Protein AF-A0A6M0A8C9-F1 (afdb_monomer_lite)

Radius of gyration: 19.2 Å; chains: 1; bounding box: 39×28×50 Å

Sequence (66 aa):
AIEYPPKLSVSQIVNHLKGVSSRLYGAAGYKKPHKTALWSPSYFVASVGGAPLEVLKQYIQNQKSP

Structure (mmCIF, N/CA/C/O backbone):
data_AF-A0A6M0A8C9-F1
#
_entry.id   AF-A0A6M0A8C9-F1
#
loop_
_atom_site.group_PDB
_atom_site.id
_atom_site.type_symbol
_atom_site.label_atom_id
_atom_site.label_alt_id
_atom_site.label_comp_id
_atom_site.label_asym_id
_atom_site.label_entity_id
_atom_site.label_seq_id
_atom_site.pdbx_PDB_ins_code
_atom_site.Cartn_x
_atom_site.Cartn_y
_atom_site.Cartn_z
_atom_site.occupancy
_atom_site.B_iso_or_equiv
_atom_site.auth_seq_id
_atom_site.auth_comp_id
_atom_site.auth_asym_id
_atom_site.auth_atom_id
_atom_site.pdbx_PDB_model_num
ATOM 1 N N . ALA A 1 1 ? -12.238 1.170 -2.832 1.00 76.81 1 ALA A N 1
ATOM 2 C CA . ALA A 1 1 ? -11.617 0.903 -1.519 1.00 76.81 1 ALA A CA 1
ATOM 3 C C . ALA A 1 1 ? -11.028 -0.502 -1.547 1.00 76.81 1 ALA A C 1
ATOM 5 O O . ALA A 1 1 ? -11.497 -1.303 -2.347 1.00 76.81 1 ALA A O 1
ATOM 6 N N . ILE A 1 2 ? -9.991 -0.780 -0.757 1.00 86.00 2 ILE A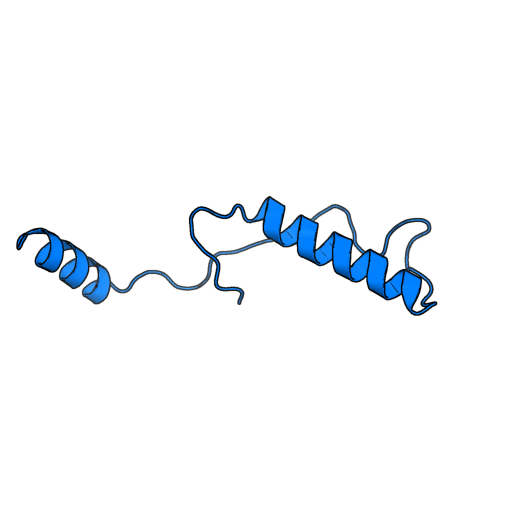 N 1
ATOM 7 C CA . ILE A 1 2 ? -9.421 -2.128 -0.635 1.00 86.00 2 ILE A CA 1
ATOM 8 C C . ILE A 1 2 ? -9.819 -2.652 0.740 1.00 86.00 2 ILE A C 1
ATOM 10 O O . ILE A 1 2 ? -9.531 -1.998 1.741 1.00 86.00 2 ILE A O 1
ATOM 14 N N . GLU A 1 3 ? -10.461 -3.813 0.778 1.00 90.44 3 GLU A N 1
ATOM 15 C CA . GLU A 1 3 ? -10.655 -4.580 2.004 1.00 90.44 3 GLU A CA 1
ATOM 16 C C . GLU A 1 3 ? -9.457 -5.508 2.187 1.00 90.44 3 GLU A C 1
ATOM 18 O O . GLU A 1 3 ? -8.996 -6.147 1.239 1.00 90.44 3 GLU A O 1
ATOM 23 N N . TYR A 1 4 ? -8.904 -5.543 3.393 1.00 90.44 4 TYR A N 1
ATOM 24 C CA . TYR A 1 4 ? -7.719 -6.334 3.691 1.00 90.44 4 TYR A CA 1
ATOM 25 C C . TYR A 1 4 ? -7.771 -6.858 5.128 1.00 90.44 4 TYR A C 1
ATOM 27 O O . TYR A 1 4 ? -8.391 -6.230 5.991 1.00 90.44 4 TYR A O 1
ATOM 35 N N . PRO A 1 5 ? -7.121 -8.000 5.415 1.00 92.44 5 PRO A N 1
ATOM 36 C CA . PRO A 1 5 ? -7.043 -8.513 6.774 1.00 92.44 5 PRO A CA 1
ATOM 37 C C . PRO A 1 5 ? -6.365 -7.497 7.706 1.00 92.44 5 PRO A C 1
ATOM 39 O O . PRO A 1 5 ? -5.305 -6.980 7.354 1.00 92.44 5 PRO A O 1
ATOM 42 N N . PRO A 1 6 ? -6.874 -7.272 8.929 1.00 89.19 6 PRO A N 1
ATOM 43 C CA . PRO A 1 6 ? -6.344 -6.245 9.832 1.00 89.19 6 PRO A CA 1
ATOM 44 C C . PRO A 1 6 ? -4.900 -6.508 10.287 1.00 89.19 6 PRO A C 1
ATOM 46 O O . PRO A 1 6 ? -4.202 -5.588 10.698 1.00 89.19 6 PRO A O 1
ATOM 49 N N . LYS A 1 7 ? -4.431 -7.761 10.208 1.00 94.38 7 LYS A N 1
ATOM 50 C CA . LYS A 1 7 ? -3.039 -8.134 10.512 1.00 94.38 7 LYS A CA 1
ATOM 51 C C . LYS A 1 7 ? -2.062 -7.811 9.378 1.00 94.38 7 LYS A C 1
ATOM 53 O O . LYS A 1 7 ? -0.854 -7.843 9.600 1.00 94.38 7 LYS A O 1
ATOM 58 N N . LEU A 1 8 ? -2.556 -7.551 8.168 1.00 94.75 8 LEU A N 1
ATOM 59 C CA . LEU A 1 8 ? -1.715 -7.229 7.024 1.00 94.75 8 LEU A CA 1
ATOM 60 C C . LEU A 1 8 ? -1.443 -5.726 7.002 1.00 94.75 8 LEU A C 1
ATOM 62 O O . LEU A 1 8 ? -2.368 -4.918 6.951 1.00 94.75 8 LEU A O 1
ATOM 66 N N . SER A 1 9 ? -0.167 -5.341 7.031 1.00 95.50 9 SER A N 1
ATOM 67 C CA . SER A 1 9 ? 0.181 -3.922 7.042 1.00 95.50 9 SER A CA 1
ATOM 68 C C . SER A 1 9 ? -0.122 -3.250 5.699 1.00 95.50 9 SER A C 1
ATOM 70 O O . SER A 1 9 ? 0.137 -3.791 4.620 1.00 95.50 9 SER A O 1
ATOM 72 N N . VAL A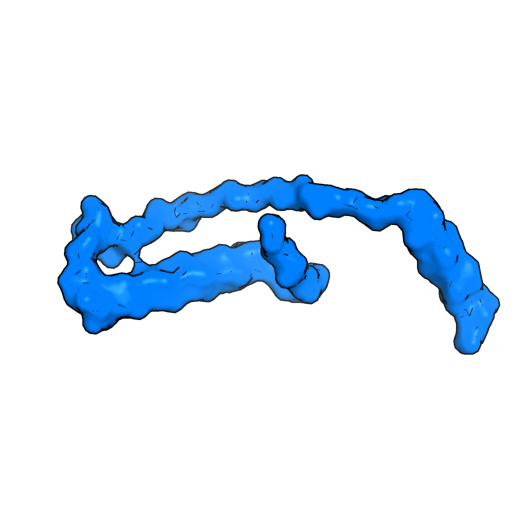 1 10 ? -0.610 -2.010 5.768 1.00 94.56 10 VAL A N 1
ATOM 73 C CA . VAL A 1 10 ? -0.887 -1.177 4.589 1.00 94.56 10 VAL A CA 1
ATOM 74 C C . VAL A 1 10 ? 0.371 -0.971 3.739 1.00 94.56 10 VAL A C 1
ATOM 76 O O . VAL A 1 10 ? 0.307 -1.023 2.512 1.00 94.56 10 VAL A O 1
ATOM 79 N N . SER A 1 11 ? 1.531 -0.789 4.374 1.00 95.50 11 SER A N 1
ATOM 80 C CA . SER A 1 11 ? 2.803 -0.596 3.672 1.00 95.50 11 SER A CA 1
ATOM 81 C C . SER A 1 11 ? 3.185 -1.815 2.828 1.00 95.50 11 SER A C 1
ATOM 83 O O . SER A 1 11 ? 3.604 -1.651 1.682 1.00 95.50 11 SER A O 1
ATOM 85 N N . GLN A 1 12 ? 2.988 -3.036 3.341 1.00 96.50 12 GLN A N 1
ATOM 86 C CA . GLN A 1 12 ? 3.219 -4.266 2.579 1.00 96.50 12 GLN A CA 1
ATOM 87 C C . GLN A 1 12 ? 2.299 -4.351 1.363 1.00 96.50 12 GLN A C 1
ATOM 89 O O . GLN A 1 12 ? 2.784 -4.639 0.269 1.00 96.50 12 GLN A O 1
ATOM 94 N N . ILE A 1 13 ? 1.007 -4.051 1.531 1.00 96.00 13 ILE A N 1
ATOM 95 C CA . ILE A 1 13 ? 0.025 -4.062 0.434 1.00 96.00 13 ILE A CA 1
ATOM 96 C C . ILE A 1 13 ? 0.465 -3.098 -0.670 1.00 96.00 13 ILE A C 1
ATOM 98 O O . ILE A 1 13 ? 0.594 -3.488 -1.832 1.00 96.00 13 ILE A O 1
ATOM 102 N N . VAL A 1 14 ? 0.754 -1.847 -0.306 1.00 96.88 14 VAL A N 1
ATOM 103 C CA . VAL A 1 14 ? 1.146 -0.807 -1.262 1.00 96.88 14 VAL A CA 1
ATOM 104 C C . VAL A 1 14 ? 2.459 -1.154 -1.967 1.00 96.88 14 VAL A C 1
ATOM 106 O O . VAL A 1 14 ? 2.554 -1.006 -3.188 1.00 96.88 14 VAL A O 1
ATOM 109 N N . ASN A 1 15 ? 3.454 -1.661 -1.235 1.00 96.31 15 ASN A N 1
ATOM 110 C CA . ASN A 1 15 ? 4.725 -2.097 -1.816 1.00 96.31 15 ASN A CA 1
ATOM 111 C C . ASN A 1 15 ? 4.524 -3.227 -2.828 1.00 96.31 15 ASN A C 1
ATOM 113 O O . ASN A 1 15 ? 5.104 -3.187 -3.915 1.00 96.31 15 ASN A O 1
ATOM 117 N N . HIS A 1 16 ? 3.677 -4.20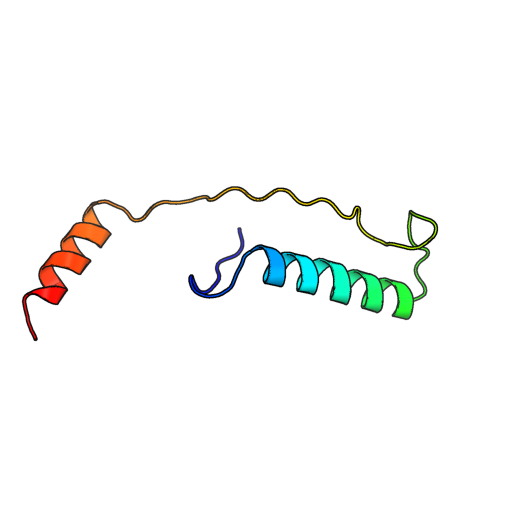5 -2.503 1.00 96.62 16 HIS A N 1
ATOM 118 C CA . HIS A 1 16 ? 3.394 -5.320 -3.399 1.00 96.62 16 HIS A CA 1
ATOM 119 C C . HIS A 1 16 ? 2.691 -4.841 -4.672 1.00 96.62 16 HIS A C 1
ATOM 121 O O . HIS A 1 16 ? 3.143 -5.145 -5.777 1.00 96.62 16 HIS A O 1
ATOM 127 N N . LEU A 1 17 ? 1.646 -4.018 -4.532 1.00 96.62 17 LEU A N 1
ATOM 128 C CA . LEU A 1 17 ? 0.902 -3.468 -5.666 1.00 96.62 17 LEU A CA 1
ATOM 129 C C . LEU A 1 17 ? 1.800 -2.636 -6.587 1.00 96.62 17 LEU A C 1
ATOM 131 O O . LEU A 1 17 ? 1.831 -2.871 -7.798 1.00 96.62 17 LEU A O 1
ATOM 135 N N . LYS A 1 18 ? 2.574 -1.695 -6.034 1.00 96.38 18 LYS A N 1
ATOM 136 C CA . LYS A 1 18 ? 3.463 -0.820 -6.818 1.00 96.38 18 LYS A CA 1
ATOM 137 C C . LYS A 1 18 ? 4.617 -1.602 -7.449 1.00 96.38 18 LYS A C 1
ATOM 139 O O . LYS A 1 18 ? 4.967 -1.351 -8.601 1.00 96.38 18 LYS A O 1
ATOM 144 N N . GLY A 1 19 ? 5.190 -2.564 -6.726 1.00 96.19 19 GLY A N 1
ATOM 145 C CA . GLY A 1 19 ? 6.293 -3.394 -7.208 1.00 96.19 19 GLY A CA 1
ATOM 146 C C . GLY A 1 19 ? 5.878 -4.325 -8.347 1.00 96.19 19 GLY A C 1
ATOM 147 O O . GLY A 1 19 ? 6.490 -4.301 -9.418 1.00 96.19 19 GLY A O 1
ATOM 148 N N . VAL A 1 20 ? 4.811 -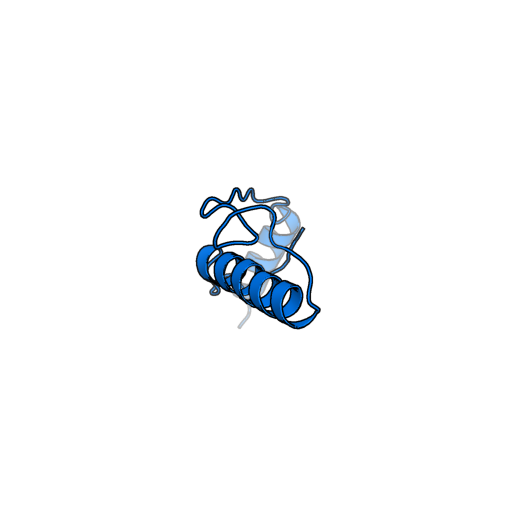5.106 -8.144 1.00 97.38 20 VAL A N 1
ATOM 149 C CA . VAL A 1 20 ? 4.313 -6.063 -9.145 1.00 97.38 20 VAL A CA 1
ATOM 150 C C . VAL A 1 20 ? 3.843 -5.335 -10.399 1.00 97.38 20 VAL A C 1
ATOM 152 O O . VAL A 1 20 ? 4.268 -5.699 -11.494 1.00 97.38 20 VAL A O 1
ATOM 155 N N . SER A 1 21 ? 3.052 -4.267 -10.260 1.00 96.50 21 SER A N 1
ATOM 156 C CA . SER A 1 21 ? 2.600 -3.483 -11.419 1.00 96.50 21 SER A CA 1
ATOM 157 C C . SER A 1 21 ? 3.767 -2.857 -12.188 1.00 96.50 21 SER A C 1
ATOM 159 O O . SER A 1 21 ? 3.803 -2.963 -13.408 1.00 96.50 21 SER A O 1
ATOM 161 N N . SER A 1 22 ? 4.774 -2.292 -11.510 1.00 95.62 22 SER A N 1
ATOM 162 C CA . SER A 1 22 ? 5.981 -1.748 -12.158 1.00 95.62 22 SER A CA 1
ATOM 163 C C . SER A 1 22 ? 6.765 -2.811 -12.937 1.00 95.62 22 SER A C 1
ATOM 165 O O . SER A 1 22 ? 7.269 -2.530 -14.030 1.00 95.62 22 SER A O 1
ATOM 167 N N . ARG A 1 23 ? 6.859 -4.036 -12.398 1.00 95.00 23 ARG A N 1
ATOM 168 C CA . ARG A 1 23 ? 7.523 -5.164 -13.068 1.00 95.00 23 ARG A CA 1
ATOM 169 C C . ARG A 1 23 ? 6.743 -5.622 -14.297 1.00 95.00 23 ARG A C 1
ATOM 171 O O . ARG A 1 23 ? 7.338 -5.750 -15.361 1.00 95.00 23 ARG A O 1
ATOM 178 N N . LEU A 1 24 ? 5.434 -5.837 -14.157 1.00 96.69 24 LEU A N 1
ATOM 179 C CA . LEU A 1 24 ? 4.570 -6.266 -15.262 1.00 96.69 24 LEU A CA 1
ATOM 180 C C . LEU A 1 24 ? 4.513 -5.216 -16.375 1.00 96.69 24 LEU A C 1
ATOM 182 O O . LEU A 1 24 ? 4.606 -5.563 -17.546 1.00 96.69 24 LEU A O 1
ATOM 186 N N . TYR A 1 25 ? 4.455 -3.934 -16.014 1.00 95.94 25 TYR A N 1
ATOM 187 C CA . TYR A 1 25 ? 4.480 -2.827 -16.967 1.00 95.94 25 TYR A CA 1
ATOM 188 C C . TYR A 1 25 ? 5.765 -2.813 -17.805 1.00 95.94 25 TYR A C 1
ATOM 190 O O . TYR A 1 25 ? 5.713 -2.661 -19.022 1.00 95.94 25 TYR A O 1
ATOM 198 N N . GLY A 1 26 ? 6.918 -3.030 -17.162 1.00 93.38 26 GLY A N 1
ATOM 199 C CA . GLY A 1 26 ? 8.194 -3.162 -17.867 1.00 93.38 26 GLY A CA 1
ATOM 200 C C . GLY A 1 26 ? 8.267 -4.416 -18.742 1.00 93.38 26 GLY A C 1
ATOM 201 O O . GLY A 1 26 ? 8.750 -4.340 -19.866 1.00 93.38 26 GLY A O 1
ATOM 202 N N . ALA A 1 27 ? 7.754 -5.551 -18.258 1.00 95.06 27 ALA A N 1
ATOM 203 C CA . ALA A 1 27 ? 7.718 -6.804 -19.016 1.00 95.06 27 ALA A CA 1
ATOM 204 C C . ALA A 1 27 ? 6.827 -6.718 -20.268 1.00 95.06 27 ALA A C 1
ATOM 206 O O . ALA A 1 27 ? 7.129 -7.345 -21.277 1.00 95.06 27 ALA A O 1
ATOM 207 N N . ALA A 1 28 ? 5.774 -5.900 -20.229 1.00 96.44 28 ALA A N 1
ATOM 208 C CA . ALA A 1 28 ? 4.924 -5.605 -21.380 1.00 96.44 28 ALA A CA 1
ATOM 209 C C . ALA A 1 28 ? 5.562 -4.624 -22.391 1.00 96.44 28 ALA A C 1
ATOM 211 O O . ALA A 1 28 ? 4.930 -4.268 -23.381 1.00 96.44 28 ALA A O 1
ATOM 212 N N . GLY A 1 29 ? 6.801 -4.171 -22.156 1.00 95.12 29 GLY A N 1
ATOM 213 C CA . GLY A 1 29 ? 7.539 -3.291 -23.067 1.00 95.12 29 GLY A CA 1
ATOM 214 C C . GLY A 1 29 ? 7.166 -1.811 -22.965 1.00 95.12 29 GLY A C 1
ATOM 215 O O . GLY A 1 29 ? 7.632 -1.002 -23.769 1.00 95.12 29 GLY A O 1
ATOM 216 N N . TYR A 1 30 ? 6.354 -1.420 -21.981 1.00 93.69 30 TYR A N 1
ATOM 217 C CA . TYR A 1 30 ? 5.975 -0.023 -21.819 1.00 93.69 30 TYR A CA 1
ATOM 218 C C . TYR A 1 30 ? 7.104 0.812 -21.205 1.00 93.69 30 TYR A C 1
ATOM 220 O O . TYR A 1 30 ? 7.786 0.415 -20.253 1.00 93.69 30 TYR A O 1
ATOM 228 N N . LYS A 1 31 ? 7.267 2.033 -21.719 1.00 90.75 31 LYS A N 1
ATOM 229 C CA . LYS A 1 31 ? 8.254 2.986 -21.212 1.00 90.75 31 LYS A CA 1
ATOM 230 C C . LYS A 1 31 ? 7.756 3.617 -19.916 1.00 90.75 31 LYS A C 1
ATOM 232 O O . LYS A 1 31 ? 6.715 4.267 -19.890 1.00 90.75 31 LYS A O 1
ATOM 237 N N . LYS A 1 32 ? 8.522 3.452 -18.837 1.00 89.12 32 LYS A N 1
ATOM 238 C CA . LYS A 1 32 ? 8.211 4.078 -17.547 1.00 89.12 32 LYS A CA 1
ATOM 239 C C . LYS A 1 32 ? 8.275 5.613 -17.660 1.00 89.12 32 LYS A C 1
ATOM 241 O O . LYS A 1 32 ? 9.153 6.128 -18.354 1.00 89.12 32 LYS A O 1
ATOM 246 N N . PRO A 1 33 ? 7.388 6.342 -16.960 1.00 86.44 33 PRO A N 1
ATOM 247 C CA . PRO A 1 33 ? 7.352 7.805 -16.981 1.00 86.44 33 PRO A CA 1
ATOM 248 C C . PRO A 1 33 ? 8.599 8.442 -16.350 1.00 86.44 33 PRO A C 1
ATOM 250 O O . PRO A 1 33 ? 9.011 9.525 -16.756 1.00 86.44 33 PRO A O 1
ATOM 253 N N . HIS A 1 34 ? 9.238 7.762 -15.392 1.00 83.75 34 HIS A N 1
ATOM 254 C CA . HIS A 1 34 ? 10.510 8.183 -14.804 1.00 83.75 34 HIS A CA 1
ATOM 255 C C . HIS A 1 34 ? 11.655 7.262 -15.231 1.00 83.75 34 HIS A C 1
ATOM 257 O O . HIS A 1 34 ? 11.435 6.113 -15.614 1.00 83.75 34 HIS A O 1
ATOM 263 N N . LYS A 1 35 ? 12.900 7.751 -15.100 1.00 78.12 35 LYS A N 1
ATOM 264 C CA . LYS A 1 35 ? 14.122 7.036 -15.519 1.00 78.12 35 LYS A CA 1
ATOM 265 C C . LYS A 1 35 ? 14.213 5.595 -15.001 1.00 78.12 35 LYS A C 1
ATOM 267 O O . LYS A 1 35 ? 14.743 4.747 -15.705 1.00 78.12 35 LYS A O 1
ATOM 272 N N . THR A 1 36 ? 13.729 5.317 -13.788 1.00 80.75 36 THR A N 1
ATOM 273 C CA . THR A 1 36 ? 13.938 4.017 -13.122 1.00 80.75 36 THR A CA 1
ATOM 274 C C . THR A 1 36 ? 12.656 3.352 -12.609 1.00 80.75 36 THR A C 1
ATOM 276 O O . THR A 1 36 ? 12.627 2.131 -12.430 1.00 80.75 36 THR A O 1
ATOM 279 N N . ALA A 1 37 ? 11.569 4.102 -12.409 1.00 89.06 37 ALA A N 1
ATOM 280 C CA . ALA A 1 37 ? 10.381 3.617 -11.707 1.00 89.06 37 ALA A CA 1
ATOM 281 C C . ALA A 1 37 ? 9.070 4.040 -12.381 1.00 89.06 37 ALA A C 1
ATOM 283 O O . ALA A 1 37 ? 8.976 5.103 -12.990 1.00 89.06 37 ALA A O 1
ATOM 284 N N . LEU A 1 38 ? 8.051 3.183 -12.255 1.00 95.88 38 LEU A N 1
ATOM 285 C CA . LEU A 1 38 ? 6.689 3.492 -12.692 1.00 95.88 38 LEU A CA 1
ATOM 286 C C . LEU A 1 38 ? 5.975 4.428 -11.708 1.00 95.88 38 LEU A C 1
ATOM 288 O O . LEU A 1 38 ? 5.265 5.334 -12.124 1.00 95.88 38 LEU A O 1
ATOM 292 N N . TRP A 1 39 ? 6.183 4.219 -10.408 1.00 96.00 39 TRP A N 1
ATOM 293 C CA . TRP A 1 39 ? 5.503 4.947 -9.341 1.00 96.00 39 TRP A CA 1
ATOM 294 C C . TRP A 1 39 ? 6.473 5.836 -8.561 1.00 96.00 39 TRP A C 1
ATOM 296 O O . TRP A 1 39 ? 7.623 5.450 -8.347 1.00 96.00 39 TRP A O 1
ATOM 306 N N . SER A 1 40 ? 5.981 6.973 -8.053 1.00 93.44 40 SER A N 1
ATOM 307 C CA . SER A 1 40 ? 6.648 7.725 -6.977 1.00 93.44 40 SER A CA 1
ATOM 308 C C . SER A 1 40 ? 6.881 6.812 -5.766 1.00 93.44 40 SER A C 1
ATOM 310 O O . SER A 1 40 ? 6.050 5.934 -5.530 1.00 93.44 40 SER A O 1
ATOM 312 N N . PRO A 1 41 ? 7.951 6.982 -4.969 1.00 91.44 41 PRO A N 1
ATOM 313 C CA . PRO A 1 41 ? 8.133 6.215 -3.734 1.00 91.44 41 PRO A CA 1
ATOM 314 C C . PRO A 1 41 ? 6.985 6.435 -2.732 1.00 91.44 41 PRO A C 1
ATOM 316 O O . PRO A 1 41 ? 6.572 5.492 -2.058 1.00 91.44 41 PRO A O 1
ATOM 319 N N . SER A 1 42 ? 6.389 7.627 -2.705 1.00 94.38 42 SER A N 1
ATOM 320 C CA . SER A 1 42 ? 5.340 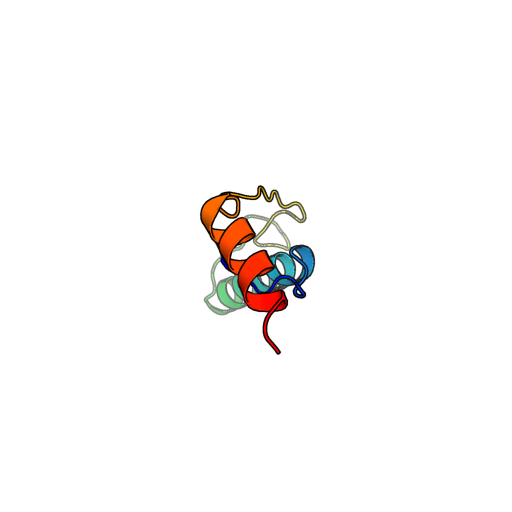8.004 -1.751 1.00 94.38 42 SER A CA 1
ATOM 321 C C . SER A 1 42 ? 3.990 7.330 -2.021 1.00 94.38 42 SER A C 1
ATOM 323 O O . SER A 1 42 ? 3.690 6.903 -3.141 1.00 94.38 42 SER A O 1
ATOM 325 N N . TYR A 1 43 ? 3.153 7.234 -0.990 1.00 94.62 43 TYR A N 1
ATOM 326 C CA . TYR A 1 43 ? 1.763 6.791 -1.091 1.00 94.62 43 TYR A CA 1
ATOM 327 C C . TYR A 1 43 ? 0.898 7.483 -0.033 1.00 94.62 43 TYR A C 1
ATOM 329 O O . TYR A 1 43 ? 1.401 7.891 1.01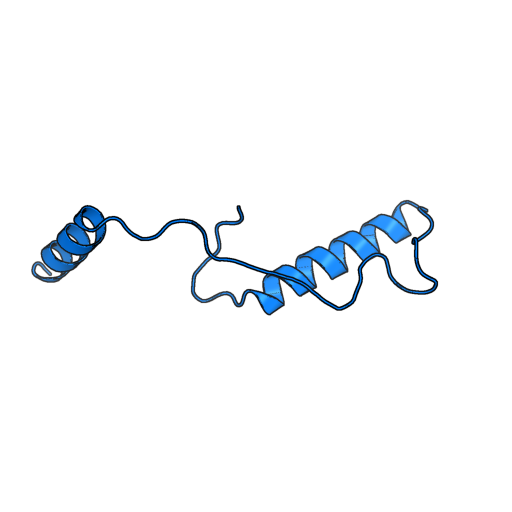0 1.00 94.62 43 TYR A O 1
ATOM 337 N N . PHE A 1 44 ? -0.399 7.606 -0.314 1.00 93.56 44 PHE A N 1
ATOM 338 C CA . PHE A 1 44 ? -1.403 8.144 0.602 1.00 93.56 44 PHE A CA 1
ATOM 339 C C . PHE A 1 44 ? -2.496 7.100 0.826 1.00 93.56 44 PHE A C 1
ATOM 341 O O . PHE A 1 44 ? -2.917 6.437 -0.124 1.00 93.56 44 PHE A O 1
ATOM 348 N N . VAL A 1 45 ? -2.944 6.954 2.074 1.00 91.31 45 VAL A N 1
ATOM 349 C CA . VAL A 1 45 ? -4.020 6.038 2.461 1.00 91.31 45 VAL A CA 1
ATOM 350 C C . VAL A 1 45 ? -4.907 6.721 3.490 1.00 91.31 45 VAL A C 1
ATOM 352 O O . VAL A 1 45 ? -4.413 7.347 4.424 1.00 91.31 45 VAL A O 1
ATOM 355 N N . ALA A 1 46 ? -6.215 6.556 3.322 1.00 89.31 46 ALA A N 1
ATOM 356 C CA . ALA A 1 46 ? -7.231 6.972 4.274 1.00 89.31 46 ALA A CA 1
ATOM 357 C C . ALA A 1 46 ? -8.183 5.799 4.530 1.00 89.31 46 ALA A C 1
ATOM 359 O O . ALA A 1 46 ? -8.504 5.044 3.606 1.00 89.31 46 ALA A O 1
ATOM 360 N N . SER A 1 47 ? -8.622 5.636 5.778 1.00 87.94 47 SER A N 1
ATOM 361 C CA . SER A 1 47 ? -9.683 4.693 6.121 1.00 87.94 47 SER A CA 1
ATOM 362 C C . SER A 1 47 ? -11.036 5.253 5.688 1.00 87.94 47 SER A C 1
ATOM 364 O O . SER A 1 47 ? -11.301 6.450 5.792 1.00 87.94 47 SER A O 1
ATOM 366 N N . VAL A 1 48 ? -11.897 4.373 5.187 1.00 82.38 48 VAL A N 1
ATOM 367 C CA . VAL A 1 48 ? -13.279 4.690 4.825 1.00 82.38 48 VAL A CA 1
ATOM 368 C C . VAL A 1 48 ? -14.179 3.620 5.428 1.00 82.38 48 VAL A C 1
ATOM 370 O O . VAL A 1 48 ? -13.876 2.436 5.317 1.00 82.38 48 VAL A O 1
ATOM 373 N N . GLY A 1 49 ? -15.263 4.041 6.077 1.00 73.44 49 GLY A N 1
ATOM 374 C CA . GLY A 1 49 ? -16.161 3.141 6.802 1.00 73.44 49 GLY A CA 1
ATOM 375 C C . GLY A 1 49 ? -15.656 2.791 8.207 1.00 73.44 49 GLY A C 1
ATOM 376 O O . GLY A 1 49 ? -14.515 2.381 8.401 1.00 73.44 49 GLY A O 1
ATOM 377 N N . GLY A 1 50 ? -16.526 2.977 9.200 1.00 72.00 50 GLY A N 1
ATOM 378 C CA . GLY A 1 50 ? -16.359 2.462 10.559 1.00 72.00 50 GLY A CA 1
ATOM 379 C C . GLY A 1 50 ? -17.359 1.336 10.816 1.00 72.00 50 GLY A C 1
ATOM 380 O O . GLY A 1 50 ? -18.359 1.233 10.107 1.00 72.00 50 GLY A O 1
ATOM 381 N N . ALA A 1 51 ? -17.106 0.501 11.827 1.00 73.25 51 ALA A N 1
ATOM 382 C CA . ALA A 1 51 ? -18.102 -0.468 12.275 1.00 73.25 51 ALA A CA 1
ATOM 383 C C . ALA A 1 51 ? -19.324 0.292 12.828 1.00 73.25 51 ALA A C 1
ATOM 385 O O . ALA A 1 51 ? -19.152 1.094 13.752 1.00 73.25 51 ALA A O 1
ATOM 386 N N . PRO A 1 52 ? -20.540 0.071 12.296 1.00 82.31 52 PRO A N 1
ATOM 387 C CA . PRO A 1 52 ? -21.751 0.636 12.878 1.00 82.31 52 PRO A CA 1
ATOM 388 C C . PRO A 1 52 ? -21.874 0.256 14.358 1.00 82.31 52 PRO A C 1
ATOM 390 O O . PRO A 1 52 ? -21.449 -0.831 14.769 1.00 82.31 52 PRO A O 1
ATOM 393 N N . LEU A 1 53 ? -22.474 1.133 15.167 1.00 80.69 53 LEU A N 1
ATOM 394 C CA . LEU A 1 53 ? -22.702 0.882 16.597 1.00 80.69 53 LEU A CA 1
ATOM 395 C C . LEU A 1 53 ? -23.465 -0.431 16.826 1.00 80.69 53 LEU A C 1
ATOM 397 O O . LEU A 1 53 ? -23.231 -1.119 17.819 1.00 80.69 53 LEU A O 1
ATOM 401 N N . GLU A 1 54 ? -24.349 -0.795 15.901 1.00 83.69 54 GLU A N 1
ATOM 402 C CA . GLU A 1 54 ? -25.094 -2.050 15.889 1.00 83.69 54 GLU A CA 1
ATOM 403 C C . GLU A 1 54 ? -24.168 -3.270 15.810 1.00 83.69 54 GLU A C 1
ATOM 405 O O . GLU A 1 54 ? -24.337 -4.217 16.578 1.00 83.69 54 GLU A O 1
ATOM 410 N N . VAL A 1 55 ? -23.149 -3.224 14.947 1.00 83.88 55 VAL A N 1
ATOM 411 C CA . VAL A 1 55 ? -22.178 -4.316 14.764 1.00 83.88 55 VAL A CA 1
ATOM 412 C C . VAL A 1 55 ? -21.313 -4.480 16.014 1.00 83.88 55 VAL A C 1
ATOM 414 O O . VAL A 1 55 ? -21.067 -5.602 16.454 1.00 83.88 55 VAL A O 1
ATOM 417 N N . LEU A 1 56 ? -20.908 -3.372 16.642 1.00 83.00 56 LEU A N 1
ATOM 418 C CA . LEU A 1 56 ? -20.171 -3.405 17.911 1.00 83.00 56 LEU A CA 1
ATOM 419 C C . LEU A 1 56 ? -21.017 -3.989 19.050 1.00 83.00 56 LEU A C 1
ATOM 421 O O . LEU A 1 56 ? -20.524 -4.814 19.820 1.00 83.00 56 LEU A O 1
ATOM 425 N N . LYS A 1 57 ? -22.297 -3.601 19.148 1.00 87.06 57 LYS A N 1
ATOM 426 C CA . LYS A 1 57 ? -23.230 -4.156 20.144 1.00 87.06 57 LYS A CA 1
ATOM 427 C C . LYS A 1 57 ? -23.412 -5.662 19.961 1.00 87.06 57 LYS A C 1
ATOM 429 O O . LYS A 1 57 ? -23.310 -6.394 20.945 1.00 87.06 57 LYS A O 1
ATOM 434 N N . GLN A 1 58 ? -23.629 -6.117 18.726 1.00 88.38 58 GLN A N 1
ATOM 435 C CA . GLN A 1 58 ? -23.751 -7.541 18.405 1.00 88.38 58 GLN A CA 1
ATOM 436 C C . GLN A 1 58 ? -22.470 -8.311 18.734 1.00 88.38 58 GLN A C 1
ATOM 438 O O . GLN A 1 58 ? -22.539 -9.362 19.365 1.00 88.38 58 GLN A O 1
ATOM 443 N N . TYR A 1 59 ? -21.299 -7.770 18.381 1.00 85.75 59 TYR A N 1
ATOM 444 C CA . TYR A 1 59 ? -20.014 -8.379 18.726 1.00 85.75 59 TYR A CA 1
ATOM 445 C C . TYR A 1 59 ? -19.875 -8.583 20.242 1.00 85.75 59 TYR A C 1
ATOM 447 O O . TYR A 1 59 ? -19.599 -9.694 20.684 1.00 85.75 59 TYR A O 1
ATOM 455 N N . ILE A 1 60 ? -20.140 -7.547 21.048 1.00 88.81 60 ILE A N 1
ATOM 456 C CA . ILE A 1 60 ? -20.051 -7.622 22.518 1.00 88.81 60 ILE A CA 1
ATOM 457 C C . ILE A 1 60 ? -21.060 -8.623 23.098 1.00 88.81 60 ILE A C 1
ATOM 459 O O . ILE A 1 60 ? -20.726 -9.351 24.032 1.00 88.81 60 ILE A O 1
ATOM 463 N N . GLN A 1 61 ? -22.293 -8.658 22.583 1.00 89.62 61 GLN A N 1
ATOM 464 C CA . GLN A 1 61 ? -23.317 -9.607 23.036 1.00 89.62 61 GLN A CA 1
ATOM 465 C C . GLN A 1 61 ? -22.910 -11.056 22.749 1.00 89.62 61 GLN A C 1
ATOM 467 O O . GLN A 1 61 ? -22.992 -11.889 23.648 1.00 89.62 61 GLN A O 1
ATOM 472 N N . ASN A 1 62 ? -22.394 -11.330 21.550 1.00 87.44 62 ASN A N 1
ATOM 473 C CA . ASN A 1 62 ? -21.963 -12.667 21.142 1.00 87.44 62 ASN A CA 1
ATOM 474 C C . ASN A 1 62 ? -20.723 -13.161 21.903 1.00 87.44 62 ASN A C 1
ATOM 476 O O . ASN A 1 62 ? -20.517 -14.362 21.983 1.00 87.44 62 ASN A O 1
ATOM 480 N N . GLN A 1 63 ? -19.915 -12.275 22.498 1.00 82.81 63 GLN A N 1
ATOM 481 C CA . GLN A 1 63 ? -18.796 -12.689 23.357 1.00 82.81 63 GLN A CA 1
ATOM 482 C C . GLN A 1 63 ? -19.218 -13.136 24.767 1.00 82.81 63 GLN A C 1
ATOM 484 O O . GLN A 1 63 ? -18.401 -13.697 25.493 1.00 82.81 63 GLN A O 1
ATOM 489 N N . LYS A 1 64 ? -20.464 -12.871 25.190 1.00 76.56 64 LYS A N 1
ATOM 490 C CA . LYS A 1 64 ? -20.972 -13.256 26.522 1.00 76.56 64 LYS A CA 1
ATOM 491 C C . LYS A 1 64 ? -21.534 -14.678 26.577 1.00 76.56 64 LYS A C 1
ATOM 493 O O . LYS A 1 64 ? -21.833 -15.163 27.666 1.00 76.56 64 LYS A O 1
ATOM 498 N N . SER A 1 65 ? -21.692 -15.324 25.430 1.00 67.19 65 SER A N 1
ATOM 499 C CA . SER A 1 65 ? -22.110 -16.716 25.308 1.00 67.19 65 SER A CA 1
ATOM 500 C C . SER A 1 65 ? -20.907 -17.509 24.783 1.00 67.19 65 SER A C 1
ATOM 502 O O . SER A 1 65 ? -20.346 -17.072 23.780 1.00 67.19 65 SER A O 1
ATOM 504 N N . PRO A 1 66 ? -20.461 -18.579 25.472 1.00 63.25 66 PRO A N 1
ATOM 505 C CA . PRO A 1 66 ? -19.324 -19.390 25.032 1.00 63.25 66 PRO A CA 1
ATOM 506 C C . PRO A 1 66 ? -19.487 -19.940 23.613 1.00 63.25 66 PRO A C 1
ATOM 508 O O . PRO A 1 66 ? -20.635 -20.294 23.255 1.00 63.25 66 PRO A O 1
#

pLDDT: mean 89.09, std 7.87, range [63.25, 97.38]

Foldseek 3Di:
DDDDDPPDDPVVVVCCVQVVCFVVCVVVVHDAPDPPGNDDPDDDDDDDDDDPPVNVVVVVVVVVPD

Secondary structure (DSSP, 8-state):
-----TTS-HHHHHHHHHHHHHHHHHHTTPPPSSSS-SS-S-----------HHHHHHHHHHTT--